Protein AF-A0A8T7DS73-F1 (afdb_monomer)

Nearest PDB structures (foldseek):
  4aui-assembly1_C  TM=7.541E-01  e=6.572E-02  Neisseria gonorrhoe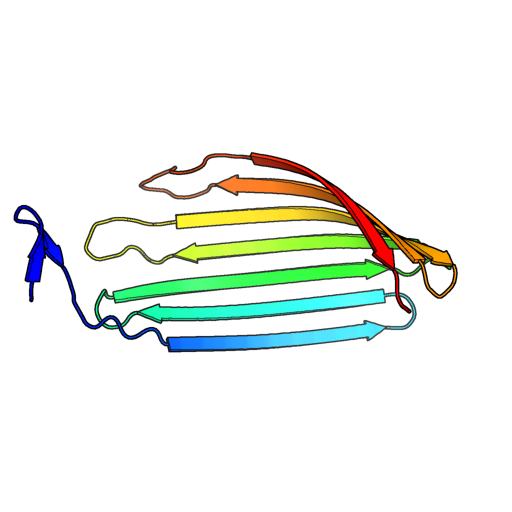ae
  2wvp-assembly1_A  TM=6.260E-01  e=1.464E-01  Escherichia coli K-12
  9bde-assembly1_A  TM=4.337E-01  e=1.378E+00  Homo sapiens
  2qom-assembly1_A  TM=3.448E-01  e=1.454E+00  Escherichia coli O157:H7
  8aa4-assembly1_B  TM=2.062E-01  e=3.416E+00  Bacteroides thetaiotaomicron VPI-5482

Radius of gyration: 19.46 Å; Cα contacts (8 Å, |Δi|>4): 307; chains: 1; bounding box: 42×28×59 Å

Secondary structure (DSSP, 8-state):
-EEETTEEE-S----EEEEE---EEETTEEEEEEEEEEEETTTTEEEEEEEEEEEE-BTTEEEEEEEEEEEEPPPTT---EEEEEEEEEEEEEEETTEEEEEEEEEEEE--SS---S--EEEEEEEEEE--

Foldseek 3Di:
DDDDVNRDDDDDWDKDKDKDKDWDDDPQKTKTKMWIWIAGPVFRKIKIKMKIKIWGDDPQKIKMWMKMWMWIDQTPVRWIWIKMKIKTKMWGCPDPFKIKIWMKMWMATPTDRDSPDHIDIDIDIDMGGDD

pLDDT: mean 87.69, std 13.75, range [49.94, 98.5]

Mean predicted aligned error: 7.42 Å

Sequence (131 aa):
DRTINGVPVITDIRQLFSGMSVNMTFDQLLILSEFNNYRRPDDDVEHNAYMVSFGYQIGDLTPHLTRSGFRQSMNTLGNDEEHYTTSVGMRWDVVDNIAVKLQYDRVEDNGIIVPIKGDSRSLSLGVDFVF

Solvent-accessible surface area (backbone atoms only — not comparable to full-atom values): 7009 Å² total; per-residue (Å²): 130,48,65,61,96,82,42,81,40,86,86,77,81,56,74,49,78,50,73,52,69,62,71,50,73,58,89,49,38,35,37,42,36,40,41,36,40,38,38,27,74,85,58,62,33,40,35,45,36,38,37,41,35,43,33,42,53,56,86,53,35,33,45,33,43,34,44,34,39,40,39,36,48,64,27,92,86,64,52,33,42,29,38,36,36,44,34,47,34,38,37,36,49,80,46,103,44,36,33,41,37,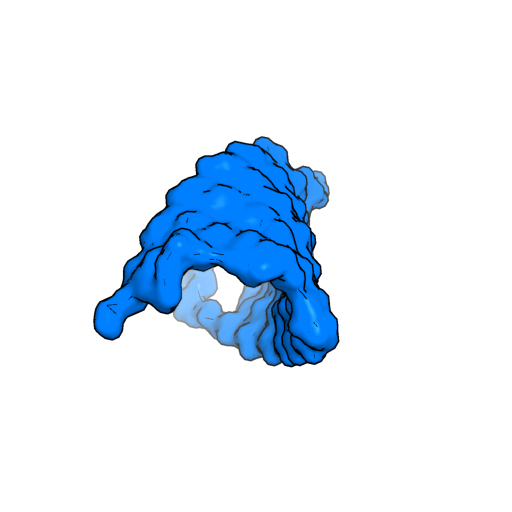44,38,39,38,40,37,46,58,65,26,85,76,44,73,83,76,51,70,46,76,50,78,47,78,48,78,49,76,62,133

Structure (mmCIF, N/CA/C/O backbone):
data_AF-A0A8T7DS73-F1
#
_entry.id   AF-A0A8T7DS73-F1
#
loop_
_atom_site.group_PDB
_atom_site.id
_atom_site.type_symbol
_atom_site.label_atom_id
_atom_site.label_alt_id
_atom_site.label_comp_id
_atom_site.label_asym_id
_atom_site.label_entity_id
_atom_site.label_seq_id
_atom_site.pdbx_PDB_ins_code
_atom_site.Cartn_x
_atom_site.Cartn_y
_atom_site.Cartn_z
_atom_site.occupancy
_atom_site.B_iso_or_equiv
_atom_site.auth_seq_id
_atom_site.auth_comp_id
_atom_site.auth_asym_id
_atom_site.auth_atom_id
_atom_site.pdbx_PDB_model_num
ATOM 1 N N . ASP A 1 1 ? 5.122 -6.640 -37.747 1.00 55.16 1 ASP A N 1
ATOM 2 C CA . ASP A 1 1 ? 5.504 -5.267 -37.357 1.00 55.16 1 ASP A CA 1
ATOM 3 C C . ASP A 1 1 ? 4.638 -4.263 -38.086 1.00 55.16 1 ASP A C 1
ATOM 5 O O . ASP A 1 1 ? 4.507 -4.343 -39.306 1.00 55.16 1 ASP A O 1
ATOM 9 N N . ARG A 1 2 ? 3.985 -3.363 -37.346 1.00 52.12 2 ARG A N 1
ATOM 10 C CA . ARG A 1 2 ? 3.129 -2.314 -37.912 1.00 52.12 2 ARG A CA 1
ATOM 11 C C . ARG A 1 2 ? 3.743 -0.966 -37.558 1.00 52.12 2 ARG A C 1
ATOM 13 O O . ARG A 1 2 ? 4.060 -0.729 -36.400 1.00 52.12 2 ARG A O 1
ATOM 20 N N . THR A 1 3 ? 3.924 -0.086 -38.535 1.00 60.94 3 THR A N 1
ATOM 21 C CA . THR A 1 3 ? 4.422 1.273 -38.284 1.00 60.94 3 THR A CA 1
ATOM 22 C C . THR A 1 3 ? 3.251 2.236 -38.129 1.00 60.94 3 THR A C 1
ATOM 24 O O . THR A 1 3 ? 2.425 2.334 -39.040 1.00 60.94 3 THR A O 1
ATOM 27 N N . ILE A 1 4 ? 3.185 2.969 -37.017 1.00 63.28 4 ILE A N 1
ATOM 28 C CA . ILE A 1 4 ? 2.275 4.113 -36.851 1.00 63.28 4 ILE A CA 1
ATOM 29 C C . ILE A 1 4 ? 3.136 5.371 -36.927 1.00 63.28 4 ILE A C 1
ATOM 31 O O . ILE A 1 4 ? 4.047 5.542 -36.125 1.00 63.28 4 ILE A O 1
ATOM 35 N N . ASN A 1 5 ? 2.888 6.232 -37.918 1.00 73.31 5 ASN A N 1
ATOM 36 C CA . ASN A 1 5 ? 3.657 7.468 -38.138 1.00 73.31 5 ASN A CA 1
ATOM 37 C C . ASN A 1 5 ? 5.185 7.256 -38.222 1.00 73.31 5 ASN A C 1
ATOM 39 O O . ASN A 1 5 ? 5.957 8.088 -37.758 1.00 73.31 5 ASN A O 1
ATOM 43 N N . GLY A 1 6 ? 5.628 6.132 -38.796 1.00 70.75 6 GLY A N 1
ATOM 44 C CA . GLY A 1 6 ? 7.053 5.802 -38.934 1.00 70.75 6 GLY A CA 1
ATOM 45 C C . GLY A 1 6 ? 7.706 5.201 -37.686 1.00 70.75 6 GLY A C 1
ATOM 46 O O . GLY A 1 6 ? 8.877 4.838 -37.747 1.00 70.75 6 GLY A O 1
ATOM 47 N N . VAL A 1 7 ? 6.964 5.032 -36.588 1.00 70.25 7 VAL A N 1
ATOM 48 C CA . VAL A 1 7 ? 7.448 4.340 -35.387 1.00 70.25 7 VAL A CA 1
ATOM 49 C C . VAL A 1 7 ? 7.054 2.863 -35.473 1.00 70.25 7 VAL A C 1
ATOM 51 O O . VAL A 1 7 ? 5.862 2.578 -35.641 1.00 70.25 7 VAL A O 1
ATOM 54 N N . PRO A 1 8 ? 8.007 1.915 -35.400 1.00 65.00 8 PRO A N 1
ATOM 55 C CA . PRO A 1 8 ? 7.688 0.496 -35.319 1.00 65.00 8 PRO A CA 1
ATOM 56 C C . PRO A 1 8 ? 6.945 0.213 -34.009 1.00 65.00 8 PRO A C 1
ATOM 58 O O . PRO A 1 8 ? 7.415 0.561 -32.930 1.00 65.00 8 PRO A O 1
ATOM 61 N N . VAL A 1 9 ? 5.765 -0.395 -34.113 1.00 65.94 9 VAL A N 1
ATOM 62 C CA . VAL A 1 9 ? 4.945 -0.806 -32.971 1.00 65.94 9 VAL A CA 1
ATOM 63 C C . VAL A 1 9 ? 4.929 -2.327 -32.923 1.00 65.94 9 VAL A C 1
ATOM 65 O O . VAL A 1 9 ? 4.617 -2.984 -33.924 1.00 65.94 9 VAL A O 1
ATOM 68 N N . ILE A 1 10 ? 5.260 -2.881 -31.757 1.00 67.44 10 ILE A N 1
ATOM 69 C CA . ILE A 1 10 ? 5.177 -4.316 -31.490 1.00 67.44 10 ILE A CA 1
ATOM 70 C C . ILE A 1 10 ? 3.703 -4.660 -31.286 1.00 67.44 10 ILE A C 1
ATOM 72 O O . ILE A 1 10 ? 3.023 -4.112 -30.421 1.00 67.44 10 ILE A O 1
ATOM 76 N N . THR A 1 11 ? 3.181 -5.520 -32.157 1.00 62.56 11 THR A N 1
ATOM 77 C CA . THR A 1 11 ? 1.758 -5.871 -32.218 1.00 62.56 11 THR A CA 1
ATOM 78 C C . THR A 1 11 ? 1.527 -7.307 -31.764 1.00 62.56 11 THR A C 1
ATOM 80 O O . THR A 1 11 ? 0.860 -8.042 -32.475 1.00 62.56 11 THR A O 1
ATOM 83 N N . ASP A 1 12 ? 2.136 -7.720 -30.651 1.00 68.00 12 ASP A N 1
ATOM 84 C CA . ASP A 1 12 ? 1.818 -8.945 -29.894 1.00 68.00 12 ASP A CA 1
ATOM 85 C C . ASP A 1 12 ? 2.671 -8.961 -28.609 1.00 68.00 12 ASP A C 1
ATOM 87 O O . ASP A 1 12 ? 3.690 -9.640 -28.531 1.00 68.00 12 ASP A O 1
ATOM 91 N N . ILE A 1 13 ? 2.350 -8.096 -27.639 1.00 73.62 13 ILE A N 1
ATOM 92 C CA . ILE A 1 13 ? 3.149 -7.978 -26.408 1.00 73.62 13 ILE A CA 1
ATOM 93 C C . ILE A 1 13 ? 2.667 -9.032 -25.413 1.00 73.62 13 ILE A C 1
ATOM 95 O O . ILE A 1 13 ? 1.556 -8.933 -24.883 1.00 73.62 13 ILE A O 1
ATOM 99 N N . ARG A 1 14 ? 3.513 -10.015 -25.103 1.00 82.44 14 ARG A N 1
ATOM 100 C CA . ARG A 1 14 ? 3.261 -10.979 -24.035 1.00 82.44 14 ARG A CA 1
ATOM 101 C C . ARG A 1 14 ? 3.790 -10.433 -22.714 1.00 82.44 14 ARG A C 1
ATOM 103 O O . ARG A 1 14 ? 4.969 -10.120 -22.573 1.00 82.44 14 ARG A O 1
ATOM 110 N N . GLN A 1 15 ? 2.927 -10.404 -21.704 1.00 87.69 15 GLN A N 1
ATOM 111 C CA . GLN A 1 15 ? 3.300 -10.033 -20.343 1.00 87.69 15 GLN A CA 1
ATOM 112 C C . GLN A 1 15 ? 3.120 -11.222 -19.400 1.00 87.69 15 GLN A C 1
ATOM 114 O O . GLN A 1 15 ? 2.057 -11.836 -19.342 1.00 87.69 15 GLN A O 1
ATOM 119 N N . LEU A 1 16 ? 4.179 -11.551 -18.668 1.00 90.88 16 LEU A N 1
ATOM 120 C CA . LEU A 1 16 ? 4.186 -12.565 -17.624 1.00 90.88 16 LEU A CA 1
ATOM 121 C C . LEU A 1 16 ? 4.100 -11.875 -16.267 1.00 90.88 16 LEU A C 1
ATOM 123 O O . LEU A 1 16 ? 4.838 -10.927 -16.003 1.00 90.88 16 LEU A O 1
ATOM 127 N N . PHE A 1 17 ? 3.211 -12.372 -15.414 1.00 93.38 17 PHE A N 1
ATOM 128 C CA . PHE A 1 17 ? 3.027 -11.889 -14.053 1.00 93.38 17 PHE A CA 1
ATOM 129 C C . PHE A 1 17 ? 3.301 -13.012 -13.061 1.00 93.38 17 PHE A C 1
ATOM 131 O O . PHE A 1 17 ? 2.814 -14.131 -13.226 1.00 93.38 17 PHE A O 1
ATOM 138 N N . SER A 1 18 ? 4.057 -12.701 -12.016 1.00 96.06 18 SER A N 1
ATOM 139 C CA . SER A 1 18 ? 4.258 -13.586 -10.874 1.00 96.06 18 SER A CA 1
ATOM 140 C C . SER A 1 18 ? 4.243 -12.769 -9.595 1.00 96.06 18 SER A C 1
ATOM 142 O O . SER A 1 18 ? 4.898 -11.731 -9.533 1.00 96.06 18 SER A O 1
ATOM 144 N N . GLY A 1 19 ? 3.536 -13.257 -8.581 1.00 96.75 19 GLY A N 1
ATOM 145 C CA . GLY A 1 19 ? 3.414 -12.587 -7.295 1.00 96.75 19 GLY A CA 1
ATOM 146 C C . GLY A 1 19 ? 3.497 -13.567 -6.134 1.00 96.75 19 GLY A C 1
ATOM 147 O O . GLY A 1 19 ? 3.173 -14.748 -6.274 1.00 96.75 19 GLY A O 1
ATOM 148 N N . MET A 1 20 ? 3.938 -13.068 -4.987 1.00 97.81 20 MET A N 1
ATOM 149 C CA . MET A 1 20 ? 3.920 -13.772 -3.712 1.00 97.81 20 MET A CA 1
ATOM 150 C C . MET A 1 20 ? 3.490 -12.818 -2.600 1.00 97.81 20 MET A C 1
ATOM 152 O O . MET A 1 20 ? 3.809 -11.631 -2.623 1.00 97.81 20 MET A O 1
ATOM 156 N N . SER A 1 21 ? 2.797 -13.349 -1.601 1.00 97.75 21 SER A N 1
ATOM 157 C CA . SER A 1 21 ? 2.352 -12.586 -0.436 1.00 97.75 21 SER A CA 1
ATOM 158 C C . SER A 1 21 ? 2.575 -13.391 0.831 1.00 97.75 21 SER A C 1
ATOM 160 O O . SER A 1 21 ? 2.263 -14.585 0.865 1.00 97.75 21 SER A O 1
ATOM 162 N N . VAL A 1 22 ? 3.055 -12.733 1.882 1.00 97.50 22 VAL A N 1
ATOM 163 C CA . VAL A 1 22 ? 3.156 -13.320 3.220 1.00 97.50 22 VAL A CA 1
ATOM 164 C C . VAL A 1 22 ? 2.463 -12.387 4.199 1.00 97.50 22 VAL A C 1
ATOM 166 O O . VAL A 1 22 ? 2.911 -11.265 4.424 1.00 97.50 22 VAL A O 1
ATOM 169 N N . ASN A 1 23 ? 1.373 -12.866 4.788 1.00 98.06 23 ASN A N 1
ATOM 170 C CA . ASN A 1 23 ? 0.545 -12.089 5.700 1.00 98.06 23 ASN A CA 1
ATOM 171 C C . ASN A 1 23 ? 0.491 -12.802 7.048 1.00 98.06 23 ASN A C 1
ATOM 173 O O . ASN A 1 23 ? 0.346 -14.024 7.099 1.00 98.06 23 ASN A O 1
ATOM 177 N N . MET A 1 24 ? 0.635 -12.047 8.131 1.00 97.88 24 MET A N 1
ATOM 178 C CA . MET A 1 24 ? 0.666 -12.574 9.490 1.00 97.88 24 MET A CA 1
ATOM 179 C C . MET A 1 24 ? -0.198 -11.719 10.409 1.00 97.88 24 MET A C 1
ATOM 181 O O . MET A 1 24 ? -0.234 -10.495 10.290 1.00 97.88 24 MET A O 1
ATOM 185 N N . THR A 1 25 ? -0.838 -12.376 11.368 1.00 97.88 25 THR A N 1
ATOM 186 C CA . THR A 1 25 ? -1.572 -11.726 12.451 1.00 97.88 25 THR A CA 1
ATOM 187 C C . THR A 1 25 ? -1.062 -12.282 13.770 1.00 97.88 25 THR A C 1
ATOM 189 O O . THR A 1 25 ? -1.101 -13.492 13.993 1.00 97.88 25 THR A O 1
ATOM 192 N N . PHE A 1 26 ? -0.572 -11.397 14.633 1.00 96.69 26 PHE A N 1
ATOM 193 C CA . PHE A 1 26 ? -0.095 -11.713 15.973 1.00 96.69 26 PHE A CA 1
ATOM 194 C C . PHE A 1 26 ? -0.906 -10.907 16.978 1.00 96.69 26 PHE A C 1
ATOM 196 O O . PHE A 1 26 ? -0.556 -9.772 17.297 1.00 96.69 26 PHE A O 1
ATOM 203 N N . ASP A 1 27 ? -1.988 -11.507 17.468 1.00 96.31 27 ASP A N 1
ATOM 204 C CA . ASP A 1 27 ? -2.928 -10.839 18.365 1.00 96.31 27 ASP A CA 1
ATOM 205 C C . ASP A 1 27 ? -3.462 -9.541 17.722 1.00 96.31 27 ASP A C 1
ATOM 207 O O . ASP A 1 27 ? -4.136 -9.619 16.695 1.00 96.31 27 ASP A O 1
ATOM 211 N N . GLN A 1 28 ? -3.105 -8.359 18.233 1.00 97.62 28 GLN A N 1
ATOM 212 C CA . GLN A 1 28 ? -3.496 -7.079 17.626 1.00 97.62 28 GLN A CA 1
ATOM 213 C C . GLN A 1 28 ? -2.604 -6.627 16.458 1.00 97.62 28 GLN A C 1
ATOM 215 O O . GLN A 1 28 ? -2.975 -5.701 15.738 1.00 97.62 28 GLN A O 1
ATOM 220 N N . LEU A 1 29 ? -1.419 -7.215 16.266 1.00 97.94 29 LEU A N 1
ATOM 221 C CA . LEU A 1 29 ? -0.488 -6.812 15.211 1.00 97.94 29 LEU A CA 1
ATOM 222 C C . LEU A 1 29 ? -0.837 -7.495 13.884 1.00 97.94 29 LEU A C 1
ATO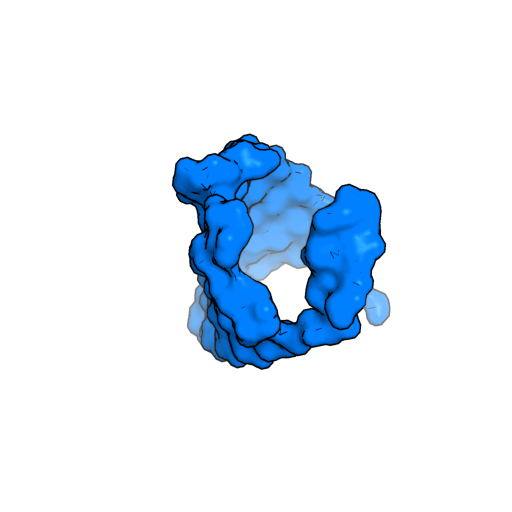M 224 O O . LEU A 1 29 ? -0.858 -8.720 13.783 1.00 97.94 29 LEU A O 1
ATOM 228 N N . LEU A 1 30 ? -1.031 -6.690 12.846 1.00 98.12 30 LEU A N 1
ATOM 229 C CA . LEU A 1 30 ? -1.301 -7.103 11.475 1.00 98.12 30 LEU A CA 1
ATOM 230 C C . LEU A 1 30 ? -0.080 -6.788 10.615 1.00 98.12 30 LEU A C 1
ATOM 232 O O . LEU A 1 30 ? 0.403 -5.657 10.606 1.00 98.12 30 LEU A O 1
ATOM 236 N N . ILE A 1 31 ? 0.409 -7.774 9.874 1.00 98.31 31 ILE A N 1
ATOM 237 C CA . ILE A 1 31 ? 1.501 -7.606 8.918 1.00 98.31 31 ILE A CA 1
ATOM 238 C C . ILE A 1 31 ? 1.012 -8.115 7.572 1.00 98.31 31 ILE A C 1
ATOM 240 O O . ILE A 1 31 ? 0.645 -9.283 7.447 1.00 98.31 31 ILE A O 1
ATOM 244 N N . LEU A 1 32 ? 1.027 -7.249 6.565 1.00 98.25 32 LEU A N 1
ATOM 245 C CA . LEU A 1 32 ? 0.682 -7.603 5.194 1.00 98.25 32 LEU A CA 1
ATOM 246 C C . LEU A 1 32 ? 1.882 -7.363 4.290 1.00 98.25 32 LEU A C 1
ATOM 248 O O . LEU A 1 32 ? 2.588 -6.365 4.444 1.00 98.25 32 LEU A O 1
ATOM 252 N N . SER A 1 33 ? 2.105 -8.252 3.330 1.00 98.25 33 SER A N 1
ATOM 253 C CA . SER A 1 33 ? 3.121 -8.039 2.311 1.00 98.25 33 SER A CA 1
ATOM 254 C C . SER A 1 33 ? 2.722 -8.602 0.960 1.00 98.25 33 SER A C 1
ATOM 256 O O . SER A 1 33 ? 2.020 -9.608 0.861 1.00 98.25 33 SER A O 1
ATOM 258 N N . GLU A 1 34 ? 3.218 -7.955 -0.083 1.00 98.31 34 GLU A N 1
ATOM 259 C CA . GLU A 1 34 ? 3.037 -8.363 -1.465 1.00 98.31 34 GLU A CA 1
ATOM 260 C C . GLU A 1 34 ? 4.321 -8.070 -2.237 1.00 98.31 34 GLU A C 1
ATOM 262 O O . GLU A 1 34 ? 4.929 -7.015 -2.068 1.00 98.31 34 GLU A O 1
ATOM 267 N N . PHE A 1 35 ? 4.745 -9.010 -3.073 1.00 97.81 35 PHE A N 1
ATOM 268 C CA . PHE A 1 35 ? 5.912 -8.889 -3.935 1.00 97.81 35 PHE A CA 1
ATOM 269 C C . PHE A 1 35 ? 5.536 -9.405 -5.310 1.00 97.81 35 PHE A C 1
ATOM 271 O O . PHE A 1 35 ? 5.152 -10.562 -5.461 1.00 97.81 35 PHE A O 1
ATOM 278 N N . ASN A 1 36 ? 5.674 -8.550 -6.309 1.00 97.44 36 ASN A N 1
ATOM 279 C CA . ASN A 1 36 ? 5.230 -8.789 -7.665 1.00 97.44 36 ASN A CA 1
ATOM 280 C C . ASN A 1 36 ? 6.366 -8.544 -8.643 1.00 97.44 36 ASN A C 1
ATOM 282 O O . ASN A 1 36 ? 7.140 -7.596 -8.511 1.00 97.44 36 ASN A O 1
ATOM 286 N N . ASN A 1 37 ? 6.408 -9.378 -9.668 1.00 95.38 37 ASN A N 1
ATOM 287 C CA . ASN A 1 37 ? 7.298 -9.249 -10.799 1.00 95.38 37 ASN A CA 1
ATOM 288 C C . ASN A 1 37 ? 6.475 -9.328 -12.085 1.00 95.38 37 ASN A C 1
ATOM 290 O O . ASN A 1 37 ? 5.658 -10.238 -12.265 1.00 95.38 37 ASN A O 1
ATOM 294 N N . TYR A 1 38 ? 6.705 -8.370 -12.973 1.00 91.06 38 TYR A N 1
ATOM 295 C CA . TYR A 1 38 ? 6.102 -8.303 -14.293 1.00 91.06 38 TYR A CA 1
ATOM 296 C C . TYR A 1 38 ? 7.227 -8.348 -15.316 1.00 91.06 38 TYR A C 1
ATOM 298 O O . TYR A 1 38 ? 8.185 -7.591 -15.217 1.00 91.06 38 TYR A O 1
ATOM 306 N N . ARG A 1 39 ? 7.122 -9.223 -16.310 1.00 88.75 39 ARG A N 1
ATOM 307 C CA . ARG A 1 39 ? 8.108 -9.325 -17.387 1.00 88.75 39 ARG A CA 1
ATOM 308 C C . ARG A 1 39 ? 7.420 -9.213 -18.731 1.00 88.75 39 ARG A C 1
ATOM 310 O O . ARG A 1 39 ? 6.436 -9.906 -18.980 1.00 88.75 39 ARG A O 1
ATOM 317 N N . ARG A 1 40 ? 7.960 -8.365 -19.599 1.00 85.75 40 ARG A N 1
ATOM 318 C CA . ARG A 1 40 ? 7.597 -8.245 -21.013 1.00 85.75 40 ARG A CA 1
ATOM 319 C C . ARG A 1 40 ? 8.808 -8.661 -21.844 1.00 85.75 40 ARG A C 1
ATOM 321 O O . ARG A 1 40 ? 9.651 -7.812 -22.129 1.00 85.75 40 ARG A O 1
ATOM 328 N N . PRO A 1 41 ? 8.927 -9.957 -22.191 1.00 78.19 41 PRO A N 1
ATOM 329 C CA . PRO A 1 41 ? 10.093 -10.476 -22.901 1.00 78.19 41 PRO A CA 1
ATOM 330 C C . PRO A 1 41 ? 10.301 -9.830 -24.272 1.00 78.19 41 PRO A C 1
ATOM 332 O O . PRO A 1 41 ? 11.434 -9.736 -24.723 1.00 78.19 41 PRO A O 1
ATOM 335 N N . ASP A 1 42 ? 9.219 -9.384 -24.914 1.00 79.31 42 ASP A N 1
ATOM 336 C CA . ASP A 1 42 ? 9.261 -8.815 -26.265 1.00 79.31 42 ASP A CA 1
ATOM 337 C C . ASP A 1 42 ? 9.922 -7.420 -26.306 1.00 79.31 42 ASP A C 1
ATOM 339 O O . ASP A 1 42 ? 10.479 -7.045 -27.335 1.00 79.31 42 ASP A O 1
ATOM 343 N N . ASP A 1 43 ? 9.938 -6.703 -25.172 1.00 72.62 43 ASP A N 1
ATOM 344 C CA . ASP A 1 43 ? 10.506 -5.349 -25.024 1.00 72.62 43 ASP A CA 1
ATOM 345 C C . ASP A 1 43 ? 11.689 -5.290 -24.030 1.00 72.62 43 ASP A C 1
ATOM 347 O O . ASP A 1 43 ? 12.166 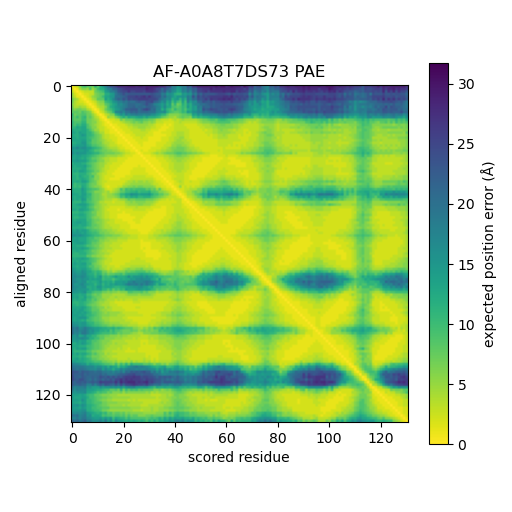-4.201 -23.702 1.00 72.62 43 ASP A O 1
ATOM 351 N N . ASP A 1 44 ? 12.121 -6.448 -23.514 1.00 77.06 44 ASP A N 1
ATOM 352 C CA . ASP A 1 44 ? 13.111 -6.605 -22.432 1.00 77.06 44 ASP A CA 1
ATOM 353 C C . ASP A 1 44 ? 12.822 -5.717 -21.204 1.00 77.06 44 ASP A C 1
ATOM 355 O O . ASP A 1 44 ? 13.711 -5.127 -20.592 1.00 77.06 44 ASP A O 1
ATOM 359 N N . VAL A 1 45 ? 11.536 -5.580 -20.852 1.00 82.06 45 VAL A N 1
ATOM 360 C CA . VAL A 1 45 ? 11.119 -4.787 -19.687 1.00 82.06 45 VAL A CA 1
ATOM 361 C C . VAL A 1 45 ? 10.759 -5.697 -18.533 1.00 82.06 45 VAL A C 1
ATOM 363 O O . VAL A 1 45 ? 9.893 -6.566 -18.652 1.00 82.06 45 VAL A O 1
ATOM 366 N N . GLU A 1 46 ? 11.365 -5.426 -17.386 1.00 88.12 46 GLU A N 1
ATOM 367 C CA . GLU A 1 46 ? 11.022 -6.051 -16.119 1.00 88.12 46 GLU A CA 1
ATOM 368 C C . GLU A 1 46 ? 10.578 -4.992 -15.111 1.00 88.12 46 GLU A C 1
ATOM 370 O O . GLU A 1 46 ? 11.209 -3.946 -14.966 1.00 88.12 46 GLU A O 1
ATOM 375 N N . HIS A 1 47 ? 9.493 -5.278 -14.399 1.00 90.19 47 HIS A N 1
ATOM 376 C CA . HIS A 1 47 ? 8.989 -4.469 -13.304 1.00 90.19 47 HIS A CA 1
ATOM 377 C C . HIS A 1 47 ? 8.989 -5.285 -12.026 1.00 90.19 47 HIS A C 1
ATOM 379 O O . HIS A 1 47 ? 8.481 -6.404 -11.992 1.00 90.19 47 HIS A O 1
ATOM 385 N N . ASN A 1 48 ? 9.488 -4.694 -10.954 1.00 94.06 48 ASN A N 1
ATOM 386 C CA . ASN A 1 48 ? 9.407 -5.237 -9.612 1.00 94.06 48 ASN A CA 1
ATOM 387 C C . ASN A 1 48 ? 8.574 -4.285 -8.761 1.00 94.06 48 ASN A C 1
ATOM 389 O O . ASN A 1 48 ? 8.851 -3.088 -8.713 1.00 94.06 48 ASN A O 1
ATOM 393 N N . ALA A 1 49 ? 7.556 -4.814 -8.095 1.00 96.25 49 ALA A N 1
ATOM 394 C CA . ALA A 1 49 ? 6.735 -4.058 -7.166 1.00 96.25 49 ALA A CA 1
ATOM 395 C C . ALA A 1 49 ? 6.676 -4.779 -5.826 1.00 96.25 49 ALA A C 1
ATOM 397 O O . ALA A 1 49 ? 6.625 -6.005 -5.775 1.00 96.25 49 ALA A O 1
ATOM 398 N N . TYR A 1 50 ? 6.668 -4.024 -4.738 1.00 97.75 50 TYR A N 1
ATOM 399 C CA . TYR A 1 50 ? 6.456 -4.586 -3.416 1.00 97.75 50 TYR A CA 1
ATOM 400 C C . TYR A 1 50 ? 5.576 -3.677 -2.573 1.00 97.75 50 TYR A C 1
ATOM 402 O O . TYR A 1 50 ? 5.501 -2.469 -2.798 1.00 97.75 50 TYR A O 1
ATOM 410 N N . MET A 1 51 ? 4.957 -4.260 -1.558 1.00 98.31 51 MET A N 1
ATOM 411 C CA . MET A 1 51 ? 4.253 -3.555 -0.505 1.00 98.31 51 MET A CA 1
ATOM 412 C C . MET A 1 51 ? 4.484 -4.286 0.812 1.00 98.31 51 MET A C 1
ATOM 414 O O . MET A 1 51 ? 4.425 -5.511 0.868 1.00 98.31 51 MET A O 1
ATOM 418 N N . VAL A 1 52 ? 4.733 -3.532 1.878 1.00 98.31 52 VAL A N 1
ATOM 419 C CA . VAL A 1 52 ? 4.706 -4.025 3.255 1.00 98.31 52 VAL A CA 1
ATOM 420 C C . VAL A 1 52 ? 3.854 -3.071 4.079 1.00 98.31 52 VAL A C 1
ATOM 422 O O . VAL A 1 52 ? 4.027 -1.854 3.993 1.00 98.31 52 VAL A O 1
ATOM 425 N N . SER A 1 53 ? 2.938 -3.617 4.869 1.00 98.44 53 SER A N 1
ATOM 426 C CA . SER A 1 53 ? 2.038 -2.863 5.733 1.00 98.44 53 SER A CA 1
ATOM 427 C C . SER A 1 53 ? 2.040 -3.433 7.143 1.00 98.44 53 SER A C 1
ATOM 429 O O . SER A 1 53 ? 2.020 -4.649 7.332 1.00 98.44 53 SER A O 1
ATOM 431 N N . PHE A 1 54 ? 2.040 -2.537 8.121 1.00 98.44 54 PHE A N 1
ATOM 432 C CA . PHE A 1 54 ? 1.897 -2.844 9.534 1.00 98.44 54 PHE A CA 1
ATOM 433 C C . PHE A 1 54 ? 0.646 -2.150 10.050 1.00 98.44 54 PHE A C 1
ATOM 435 O O . PHE A 1 54 ? 0.545 -0.928 9.962 1.00 98.44 54 PHE A O 1
ATOM 442 N N . GLY A 1 55 ? -0.288 -2.916 10.600 1.00 98.31 55 GLY A N 1
ATOM 443 C CA . GLY A 1 55 ? -1.469 -2.417 11.294 1.00 98.31 55 GLY A CA 1
ATOM 444 C C . GLY A 1 55 ? -1.469 -2.870 12.747 1.00 98.31 55 GLY A C 1
ATOM 445 O O . GLY A 1 55 ? -0.904 -3.912 13.070 1.00 98.31 55 GLY A O 1
ATOM 446 N N . TYR A 1 56 ? -2.099 -2.107 13.632 1.00 98.25 56 TYR A N 1
ATOM 447 C CA . TYR A 1 56 ? -2.265 -2.516 15.025 1.00 98.25 56 TYR A CA 1
ATOM 448 C C . TYR A 1 56 ? -3.688 -2.230 15.489 1.00 98.25 56 TYR A C 1
ATOM 450 O O . TYR A 1 56 ? -4.143 -1.098 15.372 1.00 98.25 56 TYR A O 1
ATOM 458 N N . GLN A 1 57 ? -4.391 -3.240 15.992 1.00 98.00 57 GLN A N 1
ATOM 459 C CA . GLN A 1 57 ? -5.784 -3.120 16.410 1.00 98.00 57 GLN A CA 1
ATOM 460 C C . GLN A 1 57 ? -5.893 -2.621 17.859 1.00 98.00 57 GLN A C 1
ATOM 462 O O . GLN A 1 57 ? -5.373 -3.231 18.789 1.00 98.00 57 GLN A O 1
ATOM 467 N N . ILE A 1 58 ? -6.598 -1.511 18.062 1.00 97.69 58 ILE A N 1
ATOM 468 C CA . ILE A 1 58 ? -6.834 -0.872 19.360 1.00 97.69 58 ILE A CA 1
ATOM 469 C C . ILE A 1 58 ? -8.345 -0.708 19.532 1.00 97.69 58 ILE A C 1
ATOM 471 O O . ILE A 1 58 ? -8.914 0.330 19.188 1.00 97.69 58 ILE A O 1
ATOM 475 N N . GLY A 1 59 ? -9.004 -1.754 20.035 1.00 96.06 59 GLY A N 1
ATOM 476 C CA . GLY A 1 59 ? -10.467 -1.828 20.017 1.00 96.06 59 GLY A CA 1
ATOM 477 C C . GLY A 1 59 ? -10.972 -1.721 18.578 1.00 96.06 59 GLY A C 1
ATOM 478 O O . GLY A 1 59 ? -10.562 -2.505 17.724 1.00 96.06 59 GLY A O 1
ATOM 479 N N . ASP A 1 60 ? -11.778 -0.698 18.309 1.00 96.94 60 ASP A N 1
ATOM 480 C CA . ASP A 1 60 ? -12.377 -0.457 16.992 1.00 96.94 60 ASP A CA 1
ATOM 481 C C . ASP A 1 60 ? -11.486 0.366 16.045 1.00 96.94 60 ASP A C 1
ATOM 483 O O . ASP A 1 60 ? -11.856 0.639 14.902 1.00 96.94 60 ASP A O 1
ATOM 487 N N . LEU A 1 61 ? -10.315 0.819 16.505 1.00 97.81 61 LEU A N 1
ATOM 488 C CA . LEU A 1 61 ? -9.391 1.626 15.712 1.00 97.81 61 LEU A CA 1
ATOM 489 C C . LEU A 1 61 ? -8.192 0.790 15.260 1.00 97.81 61 LEU A C 1
ATOM 491 O O . LEU A 1 61 ? -7.505 0.181 16.070 1.00 97.81 61 LEU A O 1
ATOM 495 N N . THR A 1 62 ? -7.876 0.837 13.970 1.00 98.38 62 THR A N 1
ATOM 496 C CA . THR A 1 62 ? -6.700 0.190 13.382 1.00 98.38 62 THR A CA 1
ATOM 497 C C . THR A 1 62 ? -5.847 1.221 12.634 1.00 98.38 62 THR A C 1
ATOM 499 O O . THR A 1 62 ? -6.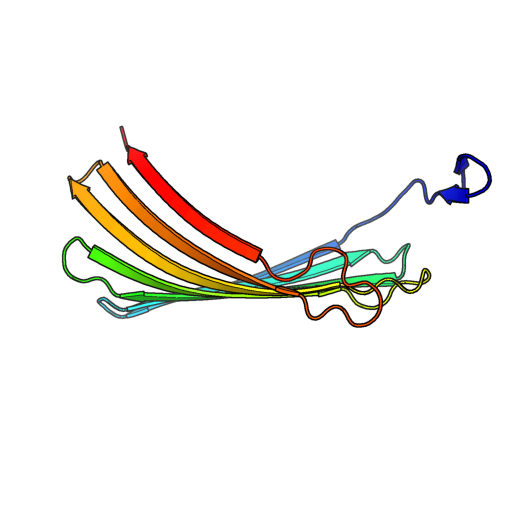052 1.440 11.431 1.00 98.38 62 THR A O 1
ATOM 502 N N . PRO A 1 63 ? -4.903 1.909 13.309 1.00 98.31 63 PRO A N 1
ATOM 503 C CA . PRO A 1 63 ? -3.831 2.623 12.626 1.00 98.31 63 PRO A CA 1
ATOM 504 C C . PRO A 1 63 ? -2.969 1.661 11.806 1.00 98.31 63 PRO A C 1
ATOM 506 O O . PRO A 1 63 ? -2.742 0.515 12.202 1.00 98.31 63 PRO A O 1
ATOM 509 N N . HIS A 1 64 ? -2.460 2.145 10.679 1.00 98.19 64 HIS A N 1
ATOM 510 C CA . HIS A 1 64 ? -1.539 1.400 9.837 1.00 98.19 64 HIS A CA 1
ATOM 511 C C . HIS A 1 64 ? -0.511 2.301 9.150 1.00 98.19 64 HIS A C 1
ATOM 513 O O . HIS A 1 64 ? -0.748 3.479 8.869 1.00 98.19 64 HIS A O 1
ATOM 519 N N . LEU A 1 65 ? 0.644 1.706 8.872 1.00 98.44 65 LEU A N 1
ATOM 520 C CA . LEU A 1 65 ? 1.743 2.277 8.110 1.00 98.44 65 LEU A CA 1
ATOM 521 C C . LEU A 1 65 ? 2.072 1.319 6.970 1.00 98.44 65 LEU A C 1
ATOM 523 O O . LEU A 1 65 ? 2.350 0.145 7.207 1.00 98.44 65 LEU A O 1
ATOM 527 N N . THR A 1 66 ? 2.100 1.833 5.748 1.00 98.50 66 THR A N 1
ATOM 528 C CA . THR A 1 66 ? 2.419 1.056 4.550 1.00 98.50 66 THR A CA 1
ATOM 529 C C . THR A 1 66 ? 3.571 1.709 3.804 1.00 98.50 66 THR A C 1
ATOM 531 O O . THR A 1 66 ? 3.615 2.930 3.660 1.00 98.50 66 THR A O 1
ATOM 534 N N . ARG A 1 67 ? 4.499 0.898 3.297 1.00 97.88 67 ARG A N 1
ATOM 535 C CA . ARG A 1 67 ? 5.487 1.317 2.300 1.00 97.88 67 ARG A CA 1
ATOM 536 C C . ARG A 1 67 ? 5.361 0.403 1.094 1.00 97.88 67 ARG A C 1
ATOM 538 O O . ARG A 1 67 ? 5.419 -0.818 1.235 1.00 97.88 67 ARG A O 1
ATOM 545 N N . SER A 1 68 ? 5.244 0.993 -0.082 1.00 97.62 68 SER A N 1
ATOM 546 C CA . SER A 1 68 ? 5.337 0.288 -1.353 1.00 97.62 68 SER A CA 1
ATOM 547 C C . SER A 1 68 ? 6.424 0.891 -2.227 1.00 97.62 68 SER A C 1
ATOM 549 O O . SER A 1 68 ? 6.851 2.034 -2.031 1.00 97.62 68 SER A O 1
ATOM 551 N N . GLY A 1 69 ? 6.901 0.095 -3.172 1.00 95.44 69 GLY A N 1
ATOM 552 C CA . GLY A 1 69 ? 7.866 0.520 -4.167 1.00 95.44 69 GLY A CA 1
ATOM 553 C C . GLY A 1 69 ? 7.578 -0.137 -5.501 1.00 95.44 69 GLY A C 1
ATOM 554 O O . GLY A 1 69 ? 7.088 -1.265 -5.556 1.00 95.44 69 GLY A O 1
ATOM 555 N N . PHE A 1 70 ? 7.899 0.583 -6.562 1.00 93.50 70 PHE A N 1
ATOM 556 C CA . PHE A 1 70 ? 7.825 0.124 -7.935 1.00 93.50 70 PHE A CA 1
ATOM 557 C C . PHE A 1 70 ? 9.128 0.491 -8.630 1.00 93.50 70 PHE A C 1
ATOM 559 O O . PHE A 1 70 ? 9.590 1.625 -8.518 1.00 93.50 70 PHE A O 1
ATOM 566 N N . ARG A 1 71 ? 9.715 -0.466 -9.343 1.00 90.69 71 ARG A N 1
ATOM 567 C CA . ARG A 1 71 ? 10.915 -0.270 -10.150 1.00 90.69 71 ARG A CA 1
ATOM 568 C C . ARG A 1 71 ? 10.737 -0.937 -11.502 1.00 90.69 71 ARG A C 1
ATOM 570 O O . ARG A 1 71 ? 10.476 -2.135 -11.562 1.00 90.69 71 ARG A O 1
ATOM 577 N N . GLN A 1 72 ? 10.949 -0.178 -12.565 1.00 86.69 72 GLN A N 1
ATOM 578 C CA . GLN A 1 72 ? 11.072 -0.642 -13.936 1.00 86.69 72 GLN A CA 1
ATOM 579 C C . GLN A 1 72 ? 12.550 -0.645 -14.341 1.00 86.69 72 GLN A C 1
ATOM 581 O O . GLN A 1 72 ? 13.224 0.380 -14.252 1.00 86.69 72 GLN A O 1
ATOM 586 N N . SER A 1 73 ? 13.041 -1.784 -14.822 1.00 81.62 73 SER A N 1
ATOM 587 C CA . SER A 1 73 ? 14.348 -1.890 -15.474 1.00 81.62 73 SER A CA 1
ATOM 588 C C . SER A 1 73 ? 14.393 -1.028 -16.736 1.00 81.62 73 SER A C 1
ATOM 590 O O . SER A 1 73 ? 13.394 -0.916 -17.448 1.00 81.62 73 SER A O 1
ATOM 592 N N . MET A 1 74 ? 15.554 -0.447 -17.040 1.00 72.81 74 MET A N 1
ATOM 593 C CA . MET A 1 74 ? 15.723 0.366 -18.244 1.00 72.81 74 MET A CA 1
ATOM 594 C C . MET A 1 74 ? 15.381 -0.443 -19.499 1.00 72.81 74 MET A C 1
ATOM 596 O O . MET A 1 74 ? 15.951 -1.507 -19.724 1.00 72.81 74 MET A O 1
ATOM 600 N N . ASN A 1 75 ? 14.453 0.069 -20.306 1.00 71.19 75 ASN A N 1
ATOM 601 C CA . ASN A 1 75 ? 14.061 -0.577 -21.555 1.00 71.19 75 ASN A CA 1
ATOM 602 C C . ASN A 1 75 ? 14.972 -0.170 -22.728 1.00 71.19 75 ASN A C 1
ATOM 604 O O . ASN A 1 75 ? 15.795 0.742 -22.624 1.00 71.19 75 ASN A O 1
ATOM 608 N N . THR A 1 76 ? 14.778 -0.804 -23.885 1.00 64.56 76 THR A N 1
ATOM 609 C CA . THR A 1 76 ? 15.509 -0.513 -25.136 1.00 64.56 76 THR A CA 1
ATOM 610 C C . THR A 1 76 ? 15.355 0.929 -25.643 1.00 64.56 76 THR A C 1
ATOM 612 O O . THR A 1 76 ? 16.150 1.376 -26.469 1.00 64.56 76 THR A O 1
ATOM 615 N N . LEU A 1 77 ? 14.367 1.672 -25.135 1.00 64.06 77 LEU A N 1
ATOM 616 C CA . LEU A 1 77 ? 14.111 3.082 -25.441 1.00 64.06 77 LEU A CA 1
ATOM 617 C C . LEU A 1 77 ? 14.717 4.046 -24.401 1.00 64.06 77 LEU A C 1
ATOM 619 O O . LEU A 1 77 ? 14.555 5.256 -24.542 1.00 64.06 77 LEU A O 1
ATOM 623 N N . GLY A 1 78 ? 15.424 3.533 -23.387 1.00 63.16 78 GLY A N 1
ATOM 624 C CA . GLY A 1 78 ? 16.100 4.326 -22.355 1.00 63.16 78 GLY A CA 1
ATOM 625 C C . GLY A 1 78 ? 15.200 4.821 -21.219 1.00 63.16 78 GLY A C 1
ATOM 626 O O . GLY A 1 78 ? 15.631 5.674 -20.450 1.00 63.16 78 GLY A O 1
ATOM 627 N N . ASN A 1 79 ? 13.971 4.312 -21.097 1.00 68.12 79 ASN A N 1
ATOM 628 C CA . ASN A 1 79 ? 13.051 4.709 -20.032 1.00 68.12 79 ASN A CA 1
ATOM 629 C C . ASN A 1 79 ? 13.213 3.814 -18.798 1.00 68.12 79 ASN A C 1
ATOM 631 O O . ASN A 1 79 ? 13.065 2.590 -18.885 1.00 68.12 79 ASN A O 1
ATOM 635 N N . ASP A 1 80 ? 13.414 4.446 -17.647 1.00 76.50 80 ASP A N 1
ATOM 636 C CA . ASP A 1 80 ? 13.321 3.859 -16.316 1.00 76.50 80 ASP A CA 1
ATOM 637 C C . ASP A 1 80 ? 12.180 4.516 -15.519 1.00 76.50 80 ASP A C 1
ATOM 639 O O . ASP A 1 80 ? 11.727 5.616 -15.829 1.00 76.50 80 ASP A O 1
ATOM 643 N N . GLU A 1 81 ? 11.661 3.809 -14.518 1.00 81.81 81 GLU A N 1
ATOM 644 C CA . GLU A 1 81 ? 10.700 4.363 -13.560 1.00 81.81 81 GLU A CA 1
ATOM 645 C C . GLU A 1 81 ? 10.997 3.747 -12.200 1.00 81.81 81 GLU A C 1
ATOM 647 O O . GLU A 1 81 ? 11.031 2.525 -12.062 1.00 81.81 81 GLU A O 1
ATOM 652 N N . GLU A 1 82 ? 11.204 4.575 -11.184 1.00 88.81 82 GLU A N 1
ATOM 653 C CA . GLU A 1 82 ? 11.355 4.108 -9.814 1.00 88.81 82 GLU A CA 1
ATOM 654 C C . GLU A 1 82 ? 10.609 5.057 -8.895 1.00 88.81 82 GLU A C 1
ATOM 656 O O . GLU A 1 82 ? 10.917 6.239 -8.850 1.00 88.81 82 GLU A O 1
ATOM 661 N N . HIS A 1 83 ? 9.636 4.556 -8.145 1.00 91.00 83 HIS A N 1
ATOM 662 C CA . HIS A 1 83 ? 8.929 5.376 -7.174 1.00 91.00 83 HIS A CA 1
ATOM 663 C C . HIS A 1 83 ? 8.553 4.574 -5.940 1.00 91.00 83 HIS A C 1
ATOM 665 O O . HIS A 1 83 ? 8.392 3.351 -5.968 1.00 91.00 83 HIS A O 1
ATOM 671 N N . TYR A 1 84 ? 8.389 5.291 -4.838 1.00 94.06 84 TYR A N 1
ATOM 672 C CA . TYR A 1 84 ? 7.992 4.722 -3.565 1.00 94.06 84 TYR A CA 1
ATOM 673 C C . TYR A 1 84 ? 6.803 5.472 -3.001 1.00 94.06 84 TYR A C 1
ATOM 675 O O . TYR A 1 84 ? 6.737 6.690 -3.112 1.00 94.06 84 TYR A O 1
ATOM 683 N N . THR A 1 85 ? 5.900 4.759 -2.336 1.00 96.69 85 THR A N 1
ATOM 684 C CA . THR A 1 85 ? 4.786 5.379 -1.615 1.00 96.69 85 THR A CA 1
ATOM 685 C C . THR A 1 85 ? 4.862 5.014 -0.146 1.00 96.69 85 THR A C 1
ATOM 687 O O . THR A 1 85 ? 4.921 3.835 0.197 1.00 96.69 85 THR A O 1
ATOM 690 N N . THR A 1 86 ? 4.860 6.018 0.729 1.00 97.94 86 THR A N 1
ATOM 691 C CA . THR A 1 86 ? 4.601 5.826 2.160 1.00 97.94 86 THR A CA 1
ATOM 692 C C . THR A 1 86 ? 3.195 6.294 2.472 1.00 97.94 86 THR A C 1
ATOM 694 O O . THR A 1 86 ? 2.856 7.446 2.202 1.00 97.94 86 THR A O 1
ATOM 697 N N . SER A 1 87 ? 2.425 5.427 3.113 1.00 98.31 87 SER A N 1
ATOM 698 C CA . SER A 1 87 ? 1.057 5.699 3.530 1.00 98.31 87 SER A CA 1
ATOM 699 C C . SER A 1 87 ? 0.941 5.580 5.039 1.00 98.31 87 SER A C 1
ATOM 701 O O . SER A 1 87 ? 1.382 4.591 5.621 1.00 98.31 87 SER A O 1
ATOM 703 N N . VAL A 1 88 ? 0.319 6.568 5.671 1.00 98.44 88 VAL A N 1
ATOM 704 C CA . VAL A 1 88 ? -0.129 6.483 7.064 1.00 98.44 88 VAL A CA 1
ATOM 705 C C . VAL A 1 88 ? -1.634 6.614 7.055 1.00 98.44 88 VAL A C 1
ATOM 707 O O . VAL A 1 88 ? -2.172 7.574 6.504 1.00 98.44 88 VAL A O 1
ATOM 710 N N . GLY A 1 89 ? -2.321 5.667 7.672 1.00 98.12 89 GLY A N 1
ATOM 711 C CA . GLY A 1 89 ? -3.768 5.687 7.707 1.00 98.12 89 GLY A CA 1
ATOM 712 C C . GLY A 1 89 ? -4.334 5.107 8.982 1.00 98.12 89 GLY A C 1
ATOM 713 O O . GLY A 1 89 ? -3.634 4.561 9.833 1.00 98.12 89 GLY A O 1
ATOM 714 N N . MET A 1 90 ? -5.642 5.241 9.108 1.00 98.06 90 MET A N 1
ATOM 715 C CA . MET A 1 90 ? -6.417 4.622 10.163 1.00 98.06 90 MET A CA 1
ATOM 716 C C . MET A 1 90 ? -7.746 4.143 9.603 1.00 98.06 90 MET A C 1
ATOM 718 O O . MET A 1 90 ? -8.355 4.796 8.753 1.00 98.06 90 MET A O 1
ATOM 722 N N . ARG A 1 91 ? -8.187 2.998 10.110 1.00 97.62 91 ARG A N 1
ATOM 723 C CA . ARG A 1 91 ? -9.542 2.488 9.948 1.00 97.62 91 ARG A CA 1
ATOM 724 C C . ARG A 1 91 ? -10.235 2.548 11.301 1.00 97.62 91 ARG A C 1
ATOM 726 O O . ARG A 1 91 ? -9.637 2.142 12.290 1.00 97.62 91 ARG A O 1
ATOM 733 N N . TRP A 1 92 ? -11.465 3.032 11.336 1.00 97.88 92 TRP A N 1
ATOM 734 C CA . TRP A 1 92 ? -12.326 2.988 12.508 1.00 97.88 92 TRP A CA 1
ATOM 735 C C . TRP A 1 92 ? -13.591 2.208 12.171 1.00 97.88 92 TRP A C 1
ATOM 737 O O . TRP A 1 92 ? -14.343 2.616 11.285 1.00 97.88 92 TRP A O 1
ATOM 747 N N . ASP A 1 93 ? -13.809 1.095 12.860 1.00 96.94 93 ASP A N 1
ATOM 748 C CA . ASP A 1 93 ? -15.043 0.321 12.794 1.00 96.94 93 ASP A CA 1
ATOM 749 C C . ASP A 1 93 ? -16.091 1.013 13.691 1.00 96.94 93 ASP A C 1
ATOM 751 O O . ASP A 1 93 ? -16.080 0.907 14.910 1.00 96.94 93 ASP A O 1
ATOM 755 N N . VAL A 1 94 ? -16.957 1.835 13.092 1.00 94.94 94 VAL A N 1
ATOM 756 C CA . VAL A 1 94 ? -17.913 2.682 13.835 1.00 94.94 94 VAL A CA 1
ATOM 757 C C . VAL A 1 94 ? -19.002 1.828 14.483 1.00 94.94 94 VAL A C 1
ATOM 759 O O . VAL A 1 94 ? -19.422 2.083 15.609 1.00 94.94 94 VAL A O 1
ATOM 762 N N . VAL A 1 95 ? -19.470 0.837 13.730 1.00 93.38 95 VAL A N 1
ATOM 763 C CA . VAL A 1 95 ? -20.400 -0.226 14.120 1.00 93.38 95 VAL A CA 1
ATOM 764 C C . VAL A 1 95 ? -20.069 -1.459 13.273 1.00 93.38 95 VAL A C 1
ATOM 766 O O . VAL A 1 95 ? -19.384 -1.330 12.258 1.00 93.38 95 VAL A O 1
ATOM 769 N N . ASP A 1 96 ? -20.596 -2.633 13.627 1.00 91.06 96 ASP A N 1
ATOM 770 C CA . ASP A 1 96 ? -20.275 -3.922 12.981 1.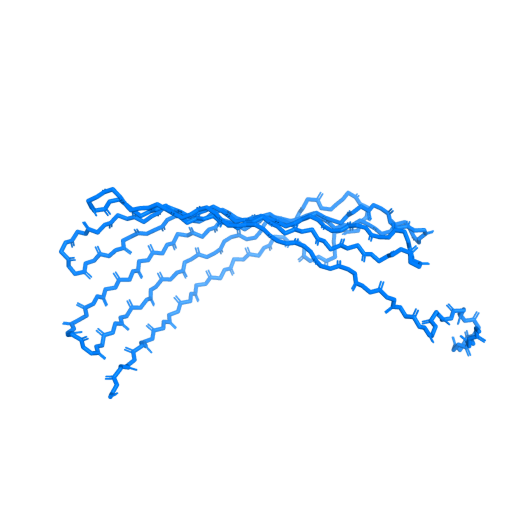00 91.06 96 ASP A CA 1
ATOM 771 C C . ASP A 1 96 ? -20.374 -3.926 11.442 1.00 91.06 96 ASP A C 1
ATOM 773 O O . ASP A 1 96 ? -19.734 -4.732 10.770 1.00 91.06 96 ASP A O 1
ATOM 777 N N . ASN A 1 97 ? -21.176 -3.028 10.868 1.00 94.94 97 ASN A N 1
ATOM 778 C CA . ASN A 1 97 ? -21.436 -2.941 9.438 1.00 94.94 97 ASN A CA 1
ATOM 779 C C . ASN A 1 97 ? -20.973 -1.630 8.775 1.00 94.94 97 ASN A C 1
ATOM 781 O O . ASN A 1 97 ? -21.255 -1.432 7.591 1.00 94.94 97 ASN A O 1
ATOM 785 N N . ILE A 1 98 ? -20.295 -0.734 9.505 1.00 96.94 98 ILE A N 1
ATOM 786 C CA . ILE A 1 98 ? -19.810 0.554 8.982 1.00 96.94 98 ILE A CA 1
ATOM 787 C C . ILE A 1 98 ? -18.383 0.807 9.449 1.00 96.94 98 ILE A C 1
ATOM 789 O O . ILE A 1 98 ? -18.110 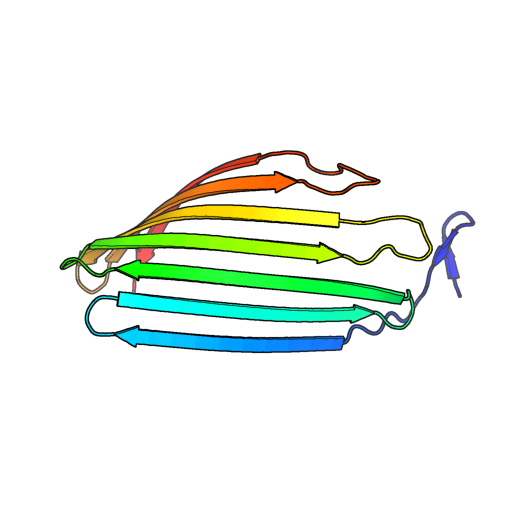0.840 10.647 1.00 96.94 98 ILE A O 1
ATOM 793 N N . ALA A 1 99 ? -17.497 1.119 8.506 1.00 97.38 99 ALA A N 1
ATOM 794 C CA . ALA A 1 99 ? -16.149 1.564 8.828 1.00 97.38 99 ALA A CA 1
ATOM 795 C C . ALA A 1 99 ? -15.760 2.836 8.085 1.00 97.38 99 ALA A C 1
ATOM 797 O O . ALA A 1 99 ? -16.070 3.010 6.910 1.00 97.38 99 ALA A O 1
ATOM 798 N N . VAL A 1 100 ? -15.026 3.709 8.765 1.00 97.62 100 VAL A N 1
ATOM 799 C CA . VAL A 1 100 ? -14.453 4.931 8.200 1.00 97.62 100 VAL A CA 1
ATOM 800 C C . VAL A 1 100 ? 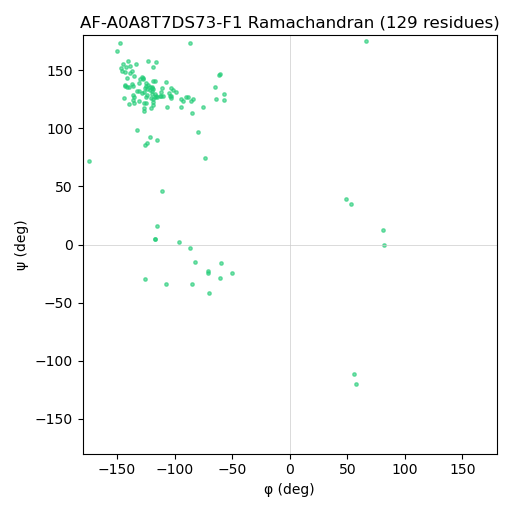-12.950 4.750 8.048 1.00 97.62 100 VAL A C 1
ATOM 802 O O . VAL A 1 100 ? -12.286 4.193 8.921 1.00 97.62 100 VAL A O 1
ATOM 805 N N . LYS A 1 101 ? -12.392 5.237 6.942 1.00 98.00 101 LYS A N 1
ATOM 806 C CA . LYS A 1 101 ? -10.954 5.226 6.673 1.00 98.00 101 LYS A CA 1
ATOM 807 C C . LYS A 1 101 ? -10.463 6.630 6.372 1.00 98.00 101 LYS A C 1
ATOM 809 O O . LYS A 1 101 ? -11.078 7.353 5.591 1.00 98.00 101 LYS A O 1
ATOM 814 N N . LEU A 1 102 ? -9.323 6.977 6.953 1.00 98.25 102 LEU A N 1
ATOM 815 C CA . LEU A 1 102 ? -8.535 8.148 6.589 1.00 98.25 102 LEU A CA 1
ATOM 816 C C . LEU A 1 102 ? -7.128 7.675 6.239 1.00 98.25 102 LEU A C 1
ATOM 818 O O . LEU A 1 102 ? -6.543 6.897 6.990 1.00 98.25 102 LEU A O 1
ATOM 822 N N . GLN A 1 103 ? -6.579 8.160 5.132 1.00 98.31 103 GLN A N 1
ATOM 823 C CA . GLN A 1 103 ? -5.236 7.805 4.690 1.00 98.31 103 GLN A CA 1
ATOM 824 C C . GLN A 1 103 ? -4.530 9.020 4.102 1.00 98.31 103 GLN A C 1
ATOM 826 O O . GLN A 1 103 ? -5.113 9.779 3.331 1.00 98.31 103 GLN A O 1
ATOM 831 N N . TYR A 1 104 ? -3.271 9.199 4.477 1.00 98.25 104 TYR A N 1
ATOM 832 C CA . TYR A 1 104 ? -2.356 10.150 3.875 1.00 98.25 104 TYR A CA 1
ATOM 833 C C . TYR A 1 104 ? -1.254 9.387 3.149 1.00 98.25 104 TYR A C 1
ATOM 835 O O . TYR A 1 104 ? -0.584 8.550 3.756 1.00 98.25 104 TYR A O 1
ATOM 843 N N . ASP A 1 105 ? -1.040 9.720 1.882 1.00 97.62 105 ASP A N 1
ATOM 844 C CA . ASP A 1 105 ? -0.023 9.110 1.035 1.00 97.62 105 ASP A CA 1
ATOM 845 C C . ASP A 1 105 ? 1.010 10.145 0.613 1.00 97.62 105 ASP A C 1
ATOM 847 O O . ASP A 1 105 ? 0.683 11.289 0.283 1.00 97.62 105 ASP A O 1
ATOM 851 N N . ARG A 1 106 ? 2.270 9.721 0.581 1.00 96.44 106 ARG A N 1
ATOM 852 C CA . ARG A 1 106 ? 3.377 10.459 -0.018 1.00 96.44 106 ARG A CA 1
ATOM 853 C C . ARG A 1 106 ? 4.086 9.559 -1.017 1.00 96.44 106 ARG A C 1
ATOM 855 O O . ARG A 1 106 ? 4.665 8.552 -0.614 1.00 96.44 106 ARG A O 1
ATOM 862 N N . VAL A 1 107 ? 4.065 9.960 -2.281 1.00 93.81 107 VAL A N 1
ATOM 863 C CA . VAL A 1 107 ? 4.799 9.319 -3.372 1.00 93.81 107 VAL A CA 1
ATOM 864 C C . VAL A 1 107 ? 6.077 10.109 -3.630 1.00 93.81 107 VAL A C 1
ATOM 866 O O . VAL A 1 107 ? 6.029 11.333 -3.744 1.00 93.81 107 VAL A O 1
ATOM 869 N N . GLU A 1 108 ? 7.198 9.408 -3.705 1.00 91.25 108 GLU A N 1
ATOM 870 C CA . GLU A 1 108 ? 8.526 9.945 -4.001 1.00 91.25 108 GLU A CA 1
ATOM 871 C C . GLU A 1 108 ? 9.023 9.291 -5.293 1.00 91.25 108 GLU A C 1
ATOM 873 O O . GLU A 1 108 ? 9.111 8.060 -5.360 1.00 91.25 108 GLU A O 1
ATOM 878 N N . ASP A 1 109 ? 9.295 10.107 -6.312 1.00 83.56 109 ASP A N 1
ATOM 879 C CA . ASP A 1 109 ? 9.776 9.664 -7.627 1.00 83.56 109 ASP A CA 1
ATOM 880 C C . ASP A 1 109 ? 11.309 9.737 -7.655 1.00 83.56 109 ASP A C 1
ATOM 882 O O . ASP A 1 109 ? 11.901 10.799 -7.473 1.00 83.56 109 ASP A O 1
ATOM 886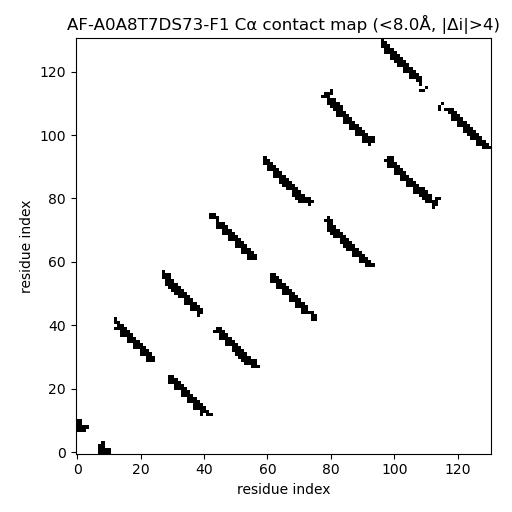 N N . ASN A 1 110 ? 11.947 8.586 -7.848 1.00 78.19 110 ASN A N 1
ATOM 887 C CA . ASN A 1 110 ? 13.395 8.401 -7.900 1.00 78.19 110 ASN A CA 1
ATOM 888 C C . ASN A 1 110 ? 13.867 7.932 -9.292 1.00 78.19 110 ASN A C 1
ATOM 890 O O . ASN A 1 110 ? 14.992 7.442 -9.407 1.00 78.19 110 ASN A O 1
ATOM 894 N N . GLY A 1 111 ? 13.040 8.051 -10.341 1.00 62.16 111 GLY A N 1
ATOM 895 C CA . GLY A 1 111 ? 13.459 7.754 -11.716 1.00 62.16 111 GLY A CA 1
ATOM 896 C C . GLY A 1 111 ? 14.676 8.594 -12.126 1.00 62.16 111 GLY A C 1
ATOM 897 O O . GLY A 1 111 ? 14.689 9.811 -11.933 1.00 62.16 111 GLY A O 1
ATOM 898 N N . ILE A 1 112 ? 15.723 7.954 -12.663 1.00 58.59 112 ILE A N 1
ATOM 899 C CA . ILE A 1 112 ? 17.021 8.602 -12.914 1.00 58.59 112 ILE A CA 1
ATOM 900 C C . ILE A 1 112 ? 17.019 9.336 -14.261 1.00 58.59 112 ILE A C 1
ATOM 902 O O . ILE A 1 112 ? 17.662 10.381 -14.384 1.00 58.59 112 ILE A O 1
ATOM 906 N N . ILE A 1 113 ? 16.316 8.817 -15.274 1.00 55.09 113 ILE A N 1
ATOM 907 C CA . ILE A 1 113 ? 16.403 9.327 -16.652 1.00 55.09 113 ILE A CA 1
ATOM 908 C C . ILE A 1 113 ? 15.149 10.103 -17.050 1.00 55.09 113 ILE A C 1
ATOM 910 O O . ILE A 1 113 ? 15.257 11.105 -17.764 1.00 55.09 113 ILE A O 1
ATOM 914 N N . VAL A 1 114 ? 13.973 9.712 -16.553 1.00 49.94 114 VAL A N 1
ATOM 915 C CA . VAL A 1 114 ? 12.738 10.466 -16.786 1.00 49.94 114 VAL A CA 1
ATOM 916 C C . VAL A 1 114 ? 11.957 10.652 -15.476 1.00 49.94 114 VAL A C 1
ATOM 918 O O . VAL A 1 114 ? 11.206 9.763 -15.082 1.00 49.94 114 VAL A O 1
ATOM 921 N N . PRO A 1 115 ? 12.070 11.813 -14.800 1.00 52.19 115 PRO A N 1
ATOM 922 C CA . PRO A 1 115 ? 11.184 12.163 -13.690 1.00 52.19 115 PRO A CA 1
ATOM 923 C C . PRO A 1 115 ? 9.810 12.538 -14.267 1.00 52.19 115 PRO A C 1
ATOM 925 O O . PRO A 1 115 ? 9.479 13.713 -14.423 1.00 52.19 115 PRO A O 1
ATOM 928 N N . ILE A 1 116 ? 9.033 11.546 -14.714 1.00 55.41 116 ILE A N 1
ATOM 929 C CA . ILE A 1 116 ? 7.775 11.784 -15.446 1.00 55.41 116 ILE A CA 1
ATOM 930 C C . ILE A 1 116 ? 6.686 12.330 -14.512 1.00 55.41 116 ILE A C 1
ATOM 932 O O . ILE A 1 116 ? 5.770 12.999 -14.994 1.00 55.41 116 ILE A O 1
ATOM 936 N N . LYS A 1 117 ? 6.742 12.073 -13.195 1.00 59.91 117 LYS A N 1
ATOM 937 C CA . LYS A 1 117 ? 5.608 12.377 -12.303 1.00 59.91 117 LYS A CA 1
ATOM 938 C C . LYS A 1 117 ? 5.946 13.256 -11.103 1.00 59.91 117 LYS A C 1
ATOM 940 O O . LYS A 1 117 ? 5.080 14.035 -10.705 1.00 59.91 117 LYS A O 1
ATOM 945 N N . GLY A 1 118 ? 7.178 13.200 -10.594 1.00 74.19 118 GLY A N 1
ATOM 946 C CA . GLY A 1 118 ? 7.594 13.993 -9.435 1.00 74.19 118 GLY A CA 1
ATOM 947 C C . GLY A 1 118 ? 6.887 13.588 -8.135 1.00 74.19 118 GLY A C 1
ATOM 948 O O . GLY A 1 118 ? 6.002 12.731 -8.114 1.00 74.19 118 GLY A O 1
ATOM 949 N N . ASP A 1 119 ? 7.290 14.211 -7.027 1.00 87.25 119 ASP A N 1
ATOM 950 C CA . ASP A 1 119 ? 6.718 13.929 -5.709 1.00 87.25 119 ASP A CA 1
ATOM 951 C C . ASP A 1 119 ? 5.239 14.325 -5.643 1.00 87.25 119 ASP A C 1
ATOM 953 O O . ASP A 1 119 ? 4.850 15.430 -6.034 1.00 87.25 119 ASP A O 1
ATOM 957 N N . SER A 1 120 ? 4.408 13.460 -5.059 1.00 92.31 120 SER A N 1
ATOM 958 C CA . SER A 1 120 ? 2.990 13.756 -4.848 1.00 92.31 120 SER A CA 1
ATOM 959 C C . SER A 1 120 ? 2.520 13.406 -3.440 1.00 92.31 120 SER A C 1
ATOM 961 O O . SER A 1 120 ? 3.127 12.609 -2.720 1.00 92.31 120 SER A O 1
ATOM 963 N N . ARG A 1 121 ? 1.454 14.080 -3.004 1.00 95.75 121 ARG A N 1
ATOM 964 C CA . ARG A 1 121 ? 0.840 13.896 -1.687 1.00 95.75 121 ARG A CA 1
ATOM 965 C C . ARG A 1 121 ? -0.669 13.866 -1.848 1.00 95.75 121 ARG A C 1
ATOM 967 O O . ARG A 1 121 ? -1.215 14.721 -2.545 1.00 95.75 121 ARG A O 1
ATOM 974 N N . SER A 1 122 ? -1.338 12.940 -1.176 1.00 97.19 122 SER A N 1
ATOM 975 C CA . SER A 1 122 ? -2.799 12.858 -1.178 1.00 97.19 122 SER A CA 1
ATOM 976 C C . SER A 1 122 ? -3.349 12.589 0.211 1.00 97.19 122 SER A C 1
ATOM 978 O O . SER A 1 122 ? -2.715 11.938 1.038 1.00 97.19 122 SER A O 1
ATOM 980 N N . LEU A 1 123 ? -4.550 13.107 0.453 1.00 97.62 123 LEU A N 1
ATOM 981 C CA . LEU A 1 123 ? -5.359 12.793 1.619 1.00 97.62 123 LEU A CA 1
ATOM 982 C C . LEU A 1 123 ? -6.663 12.172 1.122 1.00 97.62 123 LEU A C 1
ATOM 984 O O . LEU A 1 123 ? -7.364 12.775 0.310 1.00 97.62 123 LEU A O 1
ATOM 988 N N . SER A 1 124 ? -6.972 10.985 1.622 1.00 97.62 124 SER A N 1
ATOM 989 C CA . SER A 1 124 ? -8.083 10.156 1.172 1.00 97.62 124 SER A CA 1
ATOM 990 C C . SER A 1 124 ? -9.001 9.836 2.345 1.00 97.62 124 SER A C 1
ATOM 992 O O . SER A 1 124 ? -8.540 9.501 3.436 1.00 97.62 124 SER A O 1
ATOM 994 N N . LEU A 1 125 ? -10.307 9.924 2.107 1.00 97.56 125 LEU A N 1
ATOM 995 C CA . LEU A 1 125 ? -11.368 9.602 3.058 1.00 97.56 125 LEU A CA 1
ATOM 996 C C . LEU A 1 125 ? -12.311 8.585 2.418 1.00 97.56 125 LEU A C 1
ATOM 998 O O . LEU A 1 125 ? -12.702 8.755 1.264 1.00 97.56 125 LEU A O 1
ATOM 1002 N N . GLY A 1 126 ? -12.687 7.549 3.163 1.00 97.06 126 GLY A N 1
ATOM 1003 C CA . GLY A 1 126 ? -13.590 6.501 2.688 1.00 97.06 126 GLY A CA 1
ATOM 1004 C C . GLY A 1 126 ? -14.541 6.019 3.776 1.00 97.06 126 GLY A C 1
ATOM 1005 O O . GLY A 1 126 ? -14.216 6.081 4.962 1.00 97.06 126 GLY A O 1
ATOM 1006 N N . VAL A 1 127 ? -15.710 5.534 3.362 1.00 96.19 127 VAL A N 1
ATOM 1007 C CA . VAL A 1 127 ? -16.690 4.882 4.236 1.00 96.19 127 VAL A CA 1
ATOM 1008 C C . VAL A 1 127 ? -17.111 3.567 3.585 1.00 96.19 127 VAL A C 1
ATOM 1010 O O . VAL A 1 127 ? -17.567 3.571 2.442 1.00 96.19 127 VAL A O 1
ATOM 1013 N N . ASP A 1 128 ? -16.952 2.463 4.307 1.00 93.56 128 ASP A N 1
ATOM 1014 C CA . ASP A 1 128 ? -17.345 1.121 3.886 1.00 93.56 128 ASP A CA 1
ATOM 1015 C C . ASP A 1 128 ? -18.644 0.721 4.598 1.00 93.56 128 ASP A C 1
ATOM 1017 O O . ASP A 1 128 ? -18.743 0.870 5.817 1.00 93.56 128 ASP A O 1
ATOM 1021 N N . PHE A 1 129 ? -19.600 0.157 3.856 1.00 94.00 129 PHE A N 1
ATOM 1022 C CA . PHE A 1 129 ? -20.838 -0.424 4.386 1.00 94.00 129 PHE A CA 1
ATOM 1023 C C . PHE A 1 129 ? -20.923 -1.902 3.992 1.00 94.00 129 PHE A C 1
ATOM 1025 O O . PHE A 1 129 ? -20.726 -2.230 2.821 1.00 94.00 129 PHE A O 1
ATOM 1032 N N . VAL A 1 130 ? -21.251 -2.779 4.941 1.00 88.94 130 VAL A N 1
ATOM 1033 C CA . VAL A 1 130 ? -21.544 -4.202 4.687 1.00 88.94 130 VAL A CA 1
ATOM 1034 C C . VAL A 1 130 ? -23.033 -4.440 4.954 1.00 88.94 130 VAL A C 1
ATOM 1036 O O . VAL A 1 130 ? -23.555 -3.966 5.961 1.00 88.94 130 VAL A O 1
ATOM 1039 N N . PHE A 1 131 ? -23.737 -5.105 4.037 1.00 82.69 131 PHE A N 1
ATOM 1040 C CA . PHE A 1 131 ? -25.189 -5.323 4.091 1.00 82.69 131 PHE A CA 1
ATOM 1041 C C . PHE A 1 131 ? -25.553 -6.799 3.949 1.00 82.69 131 PHE A C 1
ATOM 1043 O O . PHE A 1 131 ? -24.774 -7.539 3.306 1.00 82.69 131 PHE A O 1
#